Protein AF-A0A7J8VWG2-F1 (afdb_monomer)

Nearest PDB structures (foldseek):
  4pqh-assembly1_A  TM=9.112E-01  e=6.731E-17  Populus trichocarpa
  4pqi-assembly1_A  TM=9.019E-01  e=5.263E-17  Populus trichocarpa
  4pqh-assembly2_B  TM=8.956E-01  e=6.976E-16  Populus trichocarpa
  4j2f-assembly1_A-2  TM=6.551E-01  e=4.764E-06  Ricinus communis
  7dwe-assembly1_A  TM=6.283E-01  e=9.375E-06  Salix babylonica

Sequence (168 aa):
MCYVIVNAEKPEQVVVKPGLQDKIKLVPIDLKNRPTWYKENVYPPNKVPALEHNNEVKGESLDLIKYIDSHFEGPSLFPDDPAKKQFADELLSYIDSFYKTVTSSFKGEGTEAGIAFDNIETALTKFEDGPFFLGQFSLEMNKNEGYTQTRCDPKELVESYKKRFMVI

Solvent-accessible surface area (backbone atoms only — not comparable to full-atom values): 9801 Å² total; per-residue (Å²): 126,37,37,36,39,24,43,48,94,52,49,48,64,77,49,64,55,66,86,39,74,90,63,40,47,76,43,62,39,46,83,90,66,62,63,66,61,44,35,76,75,64,41,70,86,64,62,73,49,30,39,37,47,90,96,42,70,44,55,56,68,67,58,46,53,56,47,49,51,77,76,43,87,64,79,75,85,65,66,86,51,68,68,47,42,52,49,49,55,54,49,61,65,43,47,63,56,44,53,49,42,47,56,34,30,62,68,73,76,40,88,52,37,64,58,47,49,52,52,51,55,57,45,38,66,72,27,86,78,28,96,26,70,55,9,68,54,57,83,49,48,92,77,33,67,29,41,56,69,40,60,73,58,70,65,62,51,52,53,52,49,43,66,73,53,64,69,124

pLDDT: mean 81.66, std 11.6, range [46.59, 95.0]

Structure (mmCIF, N/CA/C/O backbone):
data_AF-A0A7J8VWG2-F1
#
_entry.id   AF-A0A7J8VWG2-F1
#
loop_
_atom_site.group_PDB
_atom_site.id
_atom_site.type_symbol
_atom_site.label_atom_id
_atom_site.label_alt_id
_atom_site.label_comp_id
_atom_site.label_asym_id
_atom_site.label_entity_id
_atom_site.label_seq_id
_atom_site.pdbx_PDB_ins_code
_atom_site.Cartn_x
_atom_site.Cartn_y
_atom_site.Cartn_z
_atom_site.occupancy
_atom_site.B_iso_or_equiv
_atom_site.auth_seq_id
_atom_site.auth_comp_id
_atom_site.auth_asym_id
_atom_site.auth_atom_id
_atom_site.pdbx_PDB_model_num
ATOM 1 N N . MET A 1 1 ? -18.394 -5.815 14.165 1.00 59.28 1 MET A N 1
ATOM 2 C CA . MET A 1 1 ? -17.330 -6.802 13.875 1.00 59.28 1 MET A CA 1
ATOM 3 C C . MET A 1 1 ? -16.672 -6.365 12.574 1.00 59.28 1 MET A C 1
ATOM 5 O O . MET A 1 1 ? -17.405 -5.912 11.706 1.00 59.28 1 MET A O 1
ATOM 9 N N . CYS A 1 2 ? -15.341 -6.363 12.487 1.00 78.56 2 CYS A N 1
ATOM 10 C CA . CYS A 1 2 ? -14.596 -5.817 11.347 1.00 78.56 2 CYS A CA 1
ATOM 11 C C . CYS A 1 2 ? -13.911 -6.954 10.578 1.00 78.56 2 CYS A C 1
ATOM 13 O O . CYS A 1 2 ? -13.249 -7.793 11.200 1.00 78.56 2 CYS A O 1
ATOM 15 N N . TYR A 1 3 ? -14.068 -6.983 9.254 1.00 80.50 3 TYR A N 1
ATOM 16 C CA . TYR A 1 3 ? -13.463 -8.004 8.398 1.00 80.50 3 TYR A CA 1
ATOM 17 C C . TYR A 1 3 ? -12.727 -7.366 7.229 1.00 80.50 3 TYR A C 1
ATOM 19 O O . TYR A 1 3 ? -13.221 -6.418 6.627 1.00 80.50 3 TYR A O 1
ATOM 27 N N . VAL A 1 4 ? -11.577 -7.927 6.861 1.00 79.88 4 VAL A N 1
ATOM 28 C CA . VAL A 1 4 ? -10.902 -7.582 5.606 1.00 79.88 4 VAL A CA 1
ATOM 29 C C . VAL A 1 4 ? -10.858 -8.814 4.723 1.00 79.88 4 VAL A C 1
ATOM 31 O O . VAL A 1 4 ? -10.306 -9.850 5.098 1.00 79.88 4 VAL A O 1
ATOM 34 N N . ILE A 1 5 ? -11.416 -8.681 3.526 1.00 79.75 5 ILE A N 1
ATOM 35 C CA . ILE A 1 5 ? -11.297 -9.658 2.460 1.00 79.75 5 ILE A CA 1
ATOM 36 C C . ILE A 1 5 ? -9.966 -9.429 1.749 1.00 79.75 5 ILE A C 1
ATOM 38 O O . ILE A 1 5 ? -9.701 -8.355 1.200 1.00 79.75 5 ILE A O 1
ATOM 42 N N . VAL A 1 6 ? -9.135 -10.464 1.766 1.00 79.06 6 VAL A N 1
ATOM 43 C CA . VAL A 1 6 ? -7.738 -10.432 1.329 1.00 79.06 6 VAL A CA 1
ATOM 44 C C . VAL A 1 6 ? -7.445 -11.576 0.367 1.00 79.06 6 VAL A C 1
ATOM 46 O O . VAL A 1 6 ? -8.173 -12.567 0.308 1.00 79.06 6 VAL A O 1
ATOM 49 N N . ASN A 1 7 ? -6.364 -11.453 -0.402 1.00 72.94 7 ASN A N 1
ATOM 50 C CA . ASN A 1 7 ? -5.882 -12.565 -1.218 1.00 72.94 7 ASN A CA 1
ATOM 51 C C . ASN A 1 7 ? -5.461 -13.729 -0.303 1.00 72.94 7 ASN A C 1
ATOM 53 O O . ASN A 1 7 ? -4.630 -13.532 0.577 1.00 72.94 7 ASN A O 1
ATOM 57 N N . ALA A 1 8 ? -5.980 -14.935 -0.538 1.00 62.47 8 ALA A N 1
ATOM 58 C CA . ALA A 1 8 ? -5.620 -16.137 0.212 1.00 62.47 8 ALA A CA 1
ATOM 59 C C . ALA A 1 8 ? -4.135 -16.500 0.114 1.00 62.47 8 ALA A C 1
ATOM 61 O O . ALA A 1 8 ? -3.589 -17.058 1.058 1.00 62.47 8 ALA A O 1
ATOM 62 N N . GLU A 1 9 ? -3.473 -16.158 -0.995 1.00 61.59 9 GLU A N 1
ATOM 63 C CA . GLU A 1 9 ? -2.027 -16.362 -1.134 1.00 61.59 9 GLU A CA 1
ATOM 64 C C . GLU A 1 9 ? -1.230 -15.404 -0.231 1.00 61.59 9 GLU A C 1
ATOM 66 O O . GLU A 1 9 ? -0.090 -15.699 0.111 1.00 61.59 9 GLU A O 1
ATOM 71 N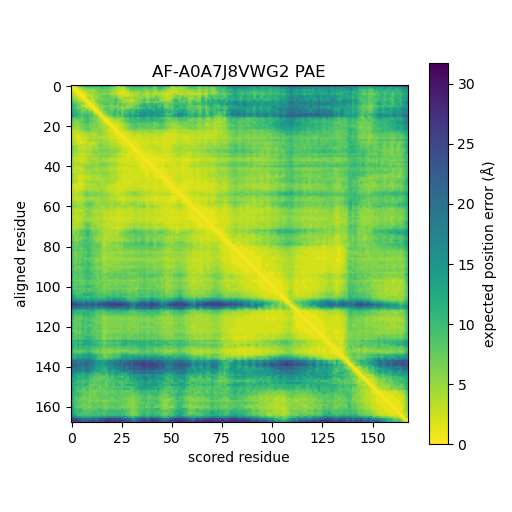 N . LYS A 1 10 ? -1.798 -14.242 0.137 1.00 63.59 10 LYS A N 1
ATOM 72 C CA . LYS A 1 10 ? -1.113 -13.183 0.904 1.00 63.59 10 LYS A CA 1
ATOM 73 C C . LYS A 1 10 ? -2.071 -12.445 1.857 1.00 63.59 10 LYS A C 1
ATOM 75 O O . LYS A 1 10 ? -2.296 -11.244 1.683 1.00 63.59 10 LYS A O 1
ATOM 80 N N . PRO A 1 11 ? -2.663 -13.138 2.845 1.00 57.69 11 PRO A N 1
ATOM 81 C CA . PRO A 1 11 ? -3.760 -12.589 3.636 1.00 57.69 11 PRO A CA 1
ATOM 82 C C . PRO A 1 11 ? -3.314 -11.480 4.594 1.00 57.69 11 PRO A C 1
ATOM 84 O O . PRO A 1 11 ? -4.056 -10.533 4.836 1.00 57.69 11 PRO A O 1
ATOM 87 N N . GLU A 1 12 ? -2.076 -11.556 5.075 1.00 63.47 12 GLU A N 1
ATOM 88 C CA . GLU A 1 12 ? -1.502 -10.608 6.030 1.00 63.47 12 GLU A CA 1
ATOM 89 C C . GLU A 1 12 ? -1.294 -9.208 5.424 1.00 63.47 12 GLU A C 1
ATOM 91 O O . GLU A 1 12 ? -1.175 -8.248 6.174 1.00 63.47 12 GLU A O 1
ATOM 96 N N . GLN A 1 13 ? -1.254 -9.045 4.085 1.00 61.53 13 GLN A N 1
ATOM 97 C CA . GLN A 1 13 ? -0.825 -7.800 3.404 1.00 61.53 13 GLN A CA 1
ATOM 98 C C . GLN A 1 13 ? -1.565 -6.521 3.814 1.00 61.53 13 GLN A C 1
ATOM 100 O O . GLN A 1 13 ? -1.087 -5.424 3.533 1.00 61.53 13 GLN A O 1
ATOM 105 N N . VAL A 1 14 ? -2.724 -6.646 4.456 1.00 58.88 14 VAL A N 1
ATOM 106 C CA . VAL A 1 14 ? -3.538 -5.510 4.899 1.00 58.88 14 VAL A CA 1
ATOM 107 C C . VAL A 1 14 ? -3.284 -5.140 6.367 1.00 58.88 14 VAL A C 1
ATOM 109 O O . VAL A 1 14 ? -3.629 -4.038 6.792 1.00 58.88 14 VAL A O 1
ATOM 112 N N . VAL A 1 15 ? -2.634 -6.006 7.149 1.00 61.25 15 VAL A N 1
ATOM 113 C CA . VAL A 1 15 ? -2.356 -5.771 8.572 1.00 61.25 15 VAL A CA 1
ATOM 114 C C . VAL A 1 15 ? -1.033 -5.023 8.730 1.00 61.25 15 VAL A C 1
ATOM 116 O O . VAL A 1 15 ? 0.007 -5.578 9.064 1.00 61.25 15 VAL A O 1
ATOM 119 N N . VAL A 1 16 ? -1.071 -3.719 8.459 1.00 62.62 16 VAL A N 1
ATOM 120 C CA . VAL A 1 16 ? 0.123 -2.853 8.525 1.00 62.62 16 VAL A CA 1
ATOM 121 C C . VAL A 1 16 ? 0.300 -2.212 9.909 1.00 62.62 16 VAL A C 1
ATOM 123 O O . VAL A 1 16 ? 1.417 -1.858 10.292 1.00 62.62 16 VAL A O 1
ATOM 126 N N . LYS A 1 17 ? -0.792 -2.072 10.677 1.00 70.19 17 LYS A N 1
ATOM 127 C CA . LYS A 1 17 ? -0.807 -1.423 11.996 1.00 70.19 17 LYS A CA 1
ATOM 128 C C . LYS A 1 17 ? -0.651 -2.477 13.109 1.00 70.19 17 LYS A C 1
ATOM 130 O O . LYS A 1 17 ? -1.504 -3.361 13.209 1.00 70.19 17 LYS A O 1
ATOM 135 N N . PRO A 1 18 ? 0.408 -2.413 13.939 1.00 68.50 18 PRO A N 1
ATOM 136 C CA . PRO A 1 18 ? 0.588 -3.338 15.058 1.00 68.50 18 PRO A CA 1
ATOM 137 C C . PRO A 1 18 ? -0.589 -3.298 16.043 1.00 68.50 18 PRO A C 1
ATOM 139 O O . PRO A 1 18 ? -1.102 -2.222 16.351 1.00 68.50 18 PRO A O 1
ATOM 142 N N . GLY A 1 19 ? -1.001 -4.462 16.553 1.00 72.12 19 GLY A N 1
ATOM 143 C CA . GLY A 1 19 ? -2.100 -4.591 17.521 1.00 72.12 19 GLY A CA 1
ATOM 144 C C . GLY A 1 19 ? -3.497 -4.641 16.894 1.00 72.12 19 GLY A C 1
ATOM 145 O O . GLY A 1 19 ? -4.501 -4.601 17.607 1.00 72.12 19 GLY A O 1
ATOM 146 N N . LEU A 1 20 ? -3.579 -4.722 15.564 1.00 75.81 20 LEU A N 1
ATOM 147 C CA . LEU A 1 20 ? -4.838 -4.774 14.825 1.00 75.81 20 LEU A CA 1
ATOM 148 C C . LEU A 1 20 ? -5.284 -6.198 14.461 1.00 75.81 20 LEU A C 1
ATOM 150 O O . LEU A 1 20 ? -6.442 -6.393 14.089 1.00 75.81 20 LEU A O 1
ATOM 154 N N . GLN A 1 21 ? -4.397 -7.182 14.628 1.00 74.88 21 GLN A N 1
ATOM 155 C CA . GLN A 1 21 ? -4.619 -8.603 14.338 1.00 74.88 21 GLN A CA 1
ATOM 156 C C . GLN A 1 21 ? -5.859 -9.158 15.058 1.00 74.88 21 GLN A C 1
ATOM 158 O O . GLN A 1 21 ? -6.654 -9.876 14.461 1.00 74.88 21 GLN A O 1
ATOM 163 N N . ASP A 1 22 ? -6.067 -8.765 16.318 1.00 78.31 22 ASP A N 1
ATOM 164 C CA . ASP A 1 22 ? -7.199 -9.240 17.126 1.00 78.31 22 ASP A CA 1
ATOM 165 C C . ASP A 1 22 ? -8.501 -8.465 16.857 1.00 78.31 22 ASP A C 1
ATOM 167 O O . ASP A 1 22 ? -9.591 -8.902 17.232 1.00 78.31 22 ASP A O 1
ATOM 171 N N . LYS A 1 23 ? -8.406 -7.295 16.210 1.00 81.31 23 LYS A N 1
ATOM 172 C CA . LYS A 1 23 ? -9.543 -6.397 15.943 1.00 81.31 23 LYS A CA 1
ATOM 173 C C . LYS A 1 23 ? -10.130 -6.592 14.546 1.00 81.31 23 LYS A C 1
ATOM 175 O O . LYS A 1 23 ? -11.313 -6.311 14.338 1.00 81.31 23 LYS A O 1
ATOM 180 N N . ILE A 1 24 ? -9.321 -7.062 13.599 1.00 83.06 24 ILE A N 1
ATOM 181 C CA . ILE A 1 24 ? -9.710 -7.281 12.208 1.00 83.06 24 ILE A CA 1
ATOM 182 C C . ILE A 1 24 ? -9.572 -8.755 11.870 1.00 83.06 24 ILE A C 1
ATOM 184 O O . ILE A 1 24 ? -8.474 -9.301 11.819 1.00 83.06 24 ILE A O 1
ATOM 188 N N . LYS A 1 25 ? -10.694 -9.397 11.547 1.00 85.88 25 LYS A N 1
ATOM 189 C CA . LYS A 1 25 ? -10.659 -10.772 11.059 1.00 85.88 25 LYS A CA 1
ATOM 190 C C . LYS A 1 25 ? -10.352 -10.787 9.560 1.00 85.88 25 LYS A C 1
ATOM 192 O O . LYS A 1 25 ? -11.086 -10.213 8.755 1.00 85.88 25 LYS A O 1
ATOM 197 N N . LEU A 1 26 ? -9.302 -11.509 9.185 1.00 85.56 26 LEU A N 1
ATOM 198 C CA . LEU A 1 26 ? -8.958 -11.755 7.788 1.00 85.56 26 LEU A CA 1
ATOM 199 C C . LEU A 1 26 ? -9.876 -12.822 7.179 1.00 85.56 26 LEU A C 1
ATOM 201 O O . LEU A 1 26 ? -10.121 -13.875 7.772 1.00 85.56 26 LEU A O 1
ATOM 205 N N . VAL A 1 27 ? -10.376 -12.547 5.976 1.00 88.31 27 VAL A N 1
ATOM 206 C CA . VAL A 1 27 ? -11.174 -13.473 5.168 1.00 88.31 27 VAL A CA 1
ATOM 207 C C . VAL A 1 27 ? -10.416 -13.735 3.863 1.00 88.31 27 VAL A C 1
ATOM 209 O O . VAL A 1 27 ? -10.526 -12.949 2.918 1.00 88.31 27 VAL A O 1
ATOM 212 N N . PRO A 1 28 ? -9.599 -14.801 3.800 1.00 86.69 28 PRO A N 1
ATOM 213 C CA . PRO A 1 28 ? -8.840 -15.127 2.601 1.00 86.69 28 PRO A CA 1
ATOM 214 C C . PRO A 1 28 ? -9.756 -15.648 1.486 1.00 86.69 28 PRO A C 1
ATOM 216 O O . PRO A 1 28 ? -10.582 -16.532 1.719 1.00 86.69 28 PRO A O 1
ATOM 219 N N . ILE A 1 29 ? -9.576 -15.142 0.261 1.00 87.81 29 ILE A N 1
ATOM 220 C CA . ILE A 1 29 ? -10.216 -15.676 -0.952 1.00 87.81 29 ILE A CA 1
ATOM 221 C C . ILE A 1 29 ? -9.182 -16.044 -2.019 1.00 87.81 29 ILE A C 1
ATOM 223 O O . ILE A 1 29 ? -8.202 -15.329 -2.229 1.00 87.81 29 ILE A O 1
ATOM 227 N N . ASP A 1 30 ? -9.409 -17.150 -2.725 1.00 86.81 30 ASP A N 1
ATOM 228 C CA . ASP A 1 30 ? -8.589 -17.528 -3.876 1.00 86.81 30 ASP A CA 1
ATOM 229 C C . ASP A 1 30 ? -8.917 -16.609 -5.064 1.00 86.81 30 ASP A C 1
ATOM 231 O O . ASP A 1 30 ? -10.050 -16.560 -5.542 1.00 86.81 30 ASP A O 1
ATOM 235 N N . LEU A 1 31 ? -7.924 -15.862 -5.557 1.00 85.56 31 LEU A N 1
ATOM 236 C CA . LEU A 1 31 ? -8.120 -14.949 -6.684 1.00 85.56 31 LEU A CA 1
ATOM 237 C C . LEU A 1 31 ? -8.222 -15.651 -8.043 1.00 85.56 31 LEU A C 1
ATOM 239 O O . LEU A 1 31 ? -8.752 -15.034 -8.972 1.00 85.56 31 LEU A O 1
ATOM 243 N N . LYS A 1 32 ? -7.726 -16.889 -8.171 1.00 85.25 32 LYS A N 1
ATOM 244 C CA . LYS A 1 32 ? -7.861 -17.735 -9.370 1.00 85.25 32 LYS A CA 1
ATOM 245 C C . LYS A 1 32 ? -9.217 -18.435 -9.393 1.00 85.25 32 LYS A C 1
ATOM 247 O O . LYS A 1 32 ? -9.778 -18.625 -10.467 1.00 85.25 32 LYS A O 1
ATOM 252 N N . ASN A 1 33 ? -9.748 -18.765 -8.218 1.00 88.88 33 ASN A N 1
ATOM 253 C CA . ASN A 1 33 ? -11.051 -19.397 -8.040 1.00 88.88 33 ASN A CA 1
ATOM 254 C C . ASN A 1 33 ? -11.936 -18.585 -7.083 1.00 88.88 33 ASN A C 1
ATOM 256 O O . ASN A 1 33 ? -12.210 -18.986 -5.950 1.00 88.88 33 ASN A O 1
ATOM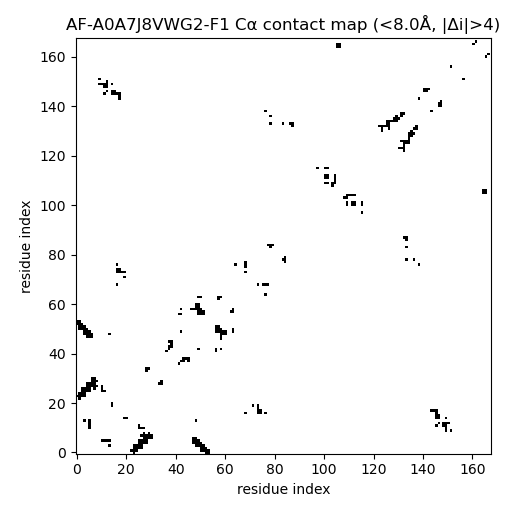 260 N N . ARG A 1 34 ? -12.350 -17.396 -7.536 1.00 91.12 34 ARG A N 1
ATOM 261 C CA . ARG A 1 34 ? -13.079 -16.454 -6.681 1.00 91.12 34 ARG A CA 1
ATOM 262 C C . ARG A 1 34 ? -14.490 -16.947 -6.380 1.00 91.12 34 ARG A C 1
ATOM 264 O O . ARG A 1 34 ? -15.220 -17.272 -7.319 1.00 91.12 34 ARG A O 1
ATOM 271 N N . PRO A 1 35 ? -14.924 -16.913 -5.111 1.00 92.50 35 PRO A N 1
ATOM 272 C CA . PRO A 1 35 ? -16.294 -17.256 -4.775 1.00 92.50 35 PRO A CA 1
ATOM 273 C C . PRO A 1 35 ? -17.282 -16.235 -5.357 1.00 92.50 35 PRO A C 1
ATOM 275 O O . PRO A 1 35 ? -17.070 -15.025 -5.262 1.00 92.50 35 PRO A O 1
ATOM 278 N N . THR A 1 36 ? -18.397 -16.715 -5.910 1.00 95.00 36 THR A N 1
ATOM 279 C CA . THR A 1 36 ? -19.436 -15.864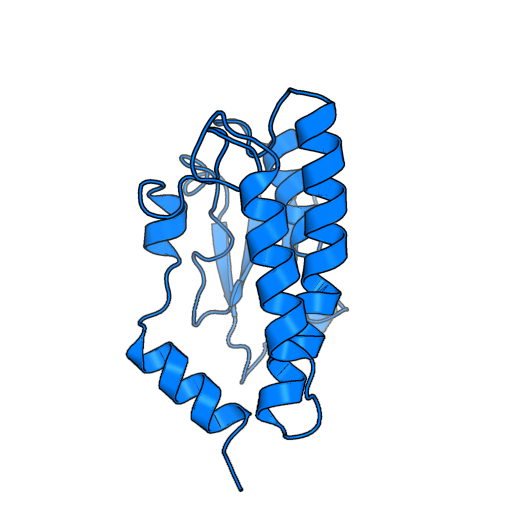 -6.522 1.00 95.00 36 THR A CA 1
ATOM 280 C C . THR A 1 36 ? -20.066 -14.901 -5.517 1.00 95.00 36 THR A C 1
ATOM 282 O O . THR A 1 36 ? -20.255 -13.725 -5.834 1.00 95.00 36 THR A O 1
ATOM 285 N N . TRP A 1 37 ? -20.264 -15.355 -4.271 1.00 94.38 37 TRP A N 1
ATOM 286 C CA . TRP A 1 37 ? -20.838 -14.544 -3.193 1.00 94.38 37 TRP A CA 1
ATOM 287 C C . TRP A 1 37 ? -20.061 -13.253 -2.936 1.00 94.38 37 TRP A C 1
ATOM 289 O O . TRP A 1 37 ? -20.651 -12.272 -2.491 1.00 94.38 37 TRP A O 1
ATOM 299 N N . TYR A 1 38 ? -18.755 -13.222 -3.219 1.00 94.06 38 TYR A N 1
ATOM 300 C CA . TYR A 1 38 ? -17.944 -12.040 -2.959 1.00 94.06 38 TYR A CA 1
ATOM 301 C C . TYR A 1 38 ? -18.346 -10.883 -3.869 1.00 94.06 38 TYR A C 1
ATOM 303 O O . TYR A 1 38 ? -18.580 -9.776 -3.395 1.00 94.06 38 TYR A O 1
ATOM 311 N N . LYS A 1 39 ? -18.501 -11.149 -5.167 1.00 93.62 39 LYS A N 1
ATOM 312 C CA . LYS A 1 39 ? -18.948 -10.137 -6.126 1.00 93.62 39 LYS A CA 1
ATOM 313 C C . LYS A 1 39 ? -20.419 -9.773 -5.922 1.00 93.62 39 LYS A C 1
ATOM 315 O O . LYS A 1 39 ? -20.783 -8.615 -6.069 1.00 93.62 39 LYS A O 1
ATOM 320 N N . GLU A 1 40 ? -21.258 -10.760 -5.634 1.00 94.50 40 GLU A N 1
ATOM 321 C CA . GLU A 1 40 ? -22.713 -10.576 -5.604 1.00 94.50 40 GLU A CA 1
ATOM 322 C C . GLU A 1 40 ? -23.195 -9.893 -4.323 1.00 94.50 40 GLU A C 1
ATOM 324 O O . GLU A 1 40 ? -24.079 -9.044 -4.387 1.00 94.50 40 GLU A O 1
ATOM 329 N N . ASN A 1 41 ? -22.594 -10.230 -3.178 1.00 92.69 41 ASN A N 1
ATOM 330 C CA . ASN A 1 41 ? -23.147 -9.879 -1.870 1.00 92.69 41 ASN A CA 1
ATOM 331 C C . ASN A 1 41 ? -22.225 -9.004 -1.014 1.00 92.69 41 ASN A C 1
ATOM 333 O O . ASN A 1 41 ? -22.695 -8.437 -0.034 1.00 92.69 41 ASN A O 1
ATOM 337 N N . VAL A 1 42 ? -20.929 -8.907 -1.341 1.00 92.31 42 VAL A N 1
ATOM 338 C CA . VAL A 1 42 ? -19.947 -8.212 -0.488 1.00 92.31 42 VAL A CA 1
ATOM 339 C C . VAL A 1 42 ? -19.348 -7.004 -1.193 1.00 92.31 42 VAL A C 1
ATOM 341 O O . VAL A 1 42 ? -19.521 -5.877 -0.744 1.00 92.31 42 VAL A O 1
ATOM 344 N N . TYR A 1 43 ? -18.648 -7.208 -2.307 1.00 93.56 43 TYR A N 1
ATOM 345 C CA . TYR A 1 43 ? -17.953 -6.136 -3.007 1.00 93.56 43 TYR A CA 1
ATOM 346 C C . TYR A 1 43 ? -18.084 -6.278 -4.534 1.00 93.56 43 TYR A C 1
ATOM 348 O O . TYR A 1 43 ? -17.283 -6.979 -5.165 1.00 93.56 43 TYR A O 1
ATOM 356 N N . PRO A 1 44 ? -19.061 -5.584 -5.157 1.00 93.25 44 PRO A N 1
ATOM 357 C CA . PRO A 1 44 ? -19.342 -5.663 -6.595 1.00 93.25 44 PRO A CA 1
ATOM 358 C C . PRO A 1 44 ? -18.156 -5.418 -7.538 1.00 93.25 44 PRO A C 1
ATOM 360 O O . PRO A 1 44 ? -18.076 -6.106 -8.562 1.00 93.25 44 PRO A O 1
ATOM 363 N N . PRO A 1 45 ? -17.193 -4.520 -7.225 1.00 93.56 45 PRO A N 1
ATOM 364 C CA . PRO A 1 45 ? -15.992 -4.365 -8.044 1.00 93.56 45 PRO A CA 1
ATOM 365 C C . PRO A 1 45 ? -15.147 -5.637 -8.142 1.00 93.56 45 PRO A C 1
ATOM 367 O O . PRO A 1 45 ? -14.331 -5.745 -9.056 1.00 93.56 45 PRO A O 1
ATOM 370 N N . ASN A 1 46 ? -15.350 -6.606 -7.238 1.00 92.50 46 ASN A N 1
ATOM 371 C CA . ASN A 1 46 ? -14.647 -7.882 -7.205 1.00 92.50 46 ASN A CA 1
ATOM 372 C C . ASN A 1 46 ? -13.128 -7.662 -7.257 1.00 92.50 46 ASN A C 1
ATOM 374 O O . ASN A 1 46 ? -12.425 -8.197 -8.115 1.00 92.50 46 ASN A O 1
ATOM 378 N N . LYS A 1 47 ? -12.613 -6.822 -6.361 1.00 90.19 47 LYS A N 1
ATOM 379 C CA . LYS A 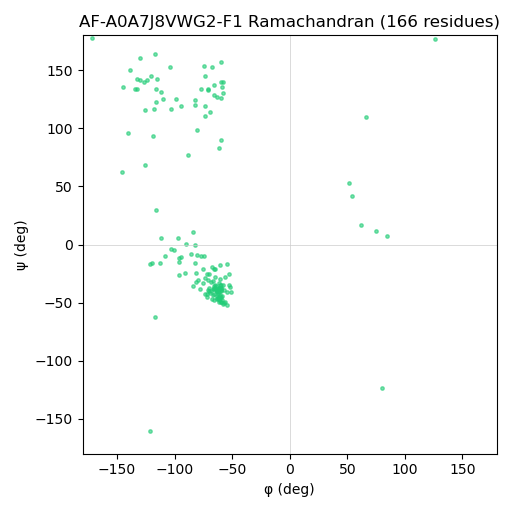1 47 ? -11.183 -6.545 -6.183 1.00 90.19 47 LYS A CA 1
ATOM 380 C C . LYS A 1 47 ? -10.850 -6.612 -4.704 1.00 90.19 47 LYS A C 1
ATOM 382 O O . LYS A 1 47 ? -11.634 -6.145 -3.895 1.00 90.19 47 LYS A O 1
ATOM 387 N N . VAL A 1 48 ? -9.677 -7.141 -4.383 1.00 89.19 48 VAL A N 1
ATOM 388 C CA . VAL A 1 48 ? -9.118 -7.098 -3.029 1.00 89.19 48 VAL A CA 1
ATOM 389 C C . VAL A 1 48 ? -8.014 -6.035 -2.970 1.00 89.19 48 VAL A C 1
ATOM 391 O O . VAL A 1 48 ? -7.372 -5.802 -3.999 1.00 89.19 48 VAL A O 1
ATOM 394 N N . PRO A 1 49 ? -7.751 -5.432 -1.800 1.00 89.81 49 PRO A N 1
ATOM 395 C CA . PRO A 1 49 ? -8.457 -5.634 -0.530 1.00 89.81 49 PRO A CA 1
ATOM 396 C C . PRO A 1 49 ? -9.846 -4.976 -0.488 1.00 89.81 49 PRO A C 1
ATOM 398 O O . PRO A 1 49 ? -10.090 -3.983 -1.170 1.00 89.81 49 PRO A O 1
ATOM 401 N N . ALA A 1 50 ? -10.738 -5.528 0.339 1.00 91.12 50 ALA A N 1
ATOM 402 C CA . ALA A 1 50 ? -12.004 -4.895 0.712 1.00 91.12 50 ALA A CA 1
ATOM 403 C C . ALA A 1 50 ? -12.218 -5.009 2.226 1.00 91.12 50 ALA A C 1
ATOM 405 O O . ALA A 1 50 ? -12.022 -6.080 2.794 1.00 91.12 50 ALA A O 1
ATOM 406 N N . LEU A 1 51 ? -12.605 -3.916 2.874 1.00 90.31 51 LEU A N 1
ATOM 407 C CA . LEU A 1 51 ? -12.835 -3.814 4.313 1.00 90.31 51 LEU A CA 1
ATOM 408 C C . LEU A 1 51 ? -14.330 -3.654 4.573 1.00 90.31 51 LEU A C 1
ATOM 410 O O . LEU A 1 51 ? -14.938 -2.709 4.079 1.00 90.31 51 LEU A O 1
ATOM 414 N N . GLU A 1 52 ? -14.899 -4.524 5.396 1.00 91.31 52 GLU A N 1
ATOM 415 C CA . GLU A 1 52 ? -16.244 -4.371 5.935 1.00 91.31 52 GLU A CA 1
ATOM 416 C C . GLU A 1 52 ? -16.163 -3.891 7.387 1.00 91.31 52 GLU A C 1
ATOM 418 O O . GLU A 1 52 ? -15.649 -4.587 8.269 1.00 91.31 52 GLU A O 1
ATOM 423 N N . HIS A 1 53 ? -16.687 -2.694 7.640 1.00 90.19 53 HIS A N 1
ATOM 424 C CA . HIS A 1 53 ? -16.784 -2.122 8.977 1.00 90.19 53 HIS A CA 1
ATOM 425 C C . HIS A 1 53 ? -18.067 -1.296 9.095 1.00 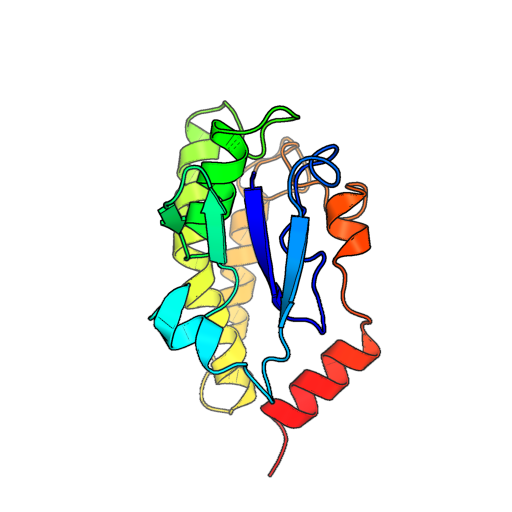90.19 53 HIS A C 1
ATOM 427 O O . HIS A 1 53 ? -18.396 -0.527 8.196 1.00 90.19 53 HIS A O 1
ATOM 433 N N . ASN A 1 54 ? -18.800 -1.454 10.203 1.00 88.94 54 ASN A N 1
ATOM 434 C CA . ASN A 1 54 ? -20.076 -0.770 10.454 1.00 88.94 54 ASN A CA 1
ATOM 435 C C . ASN A 1 54 ? -21.117 -0.953 9.330 1.00 88.94 54 ASN A C 1
ATOM 437 O O . ASN A 1 54 ? -21.817 -0.010 8.976 1.00 88.94 54 ASN A O 1
ATOM 441 N N . ASN A 1 55 ? -21.228 -2.175 8.793 1.00 88.06 55 ASN A N 1
ATOM 442 C CA . ASN A 1 55 ? -22.127 -2.549 7.688 1.00 88.06 55 ASN A CA 1
ATOM 443 C C . ASN A 1 55 ? -21.853 -1.819 6.361 1.00 88.06 55 ASN A C 1
ATOM 445 O O . ASN A 1 55 ? -22.692 -1.829 5.463 1.00 88.06 55 ASN A O 1
ATOM 449 N N . GLU A 1 56 ? -20.681 -1.204 6.218 1.00 90.94 56 GLU A N 1
ATOM 450 C CA . GLU A 1 56 ? -20.230 -0.607 4.970 1.00 90.94 56 GLU A CA 1
ATOM 451 C C . GLU A 1 56 ? 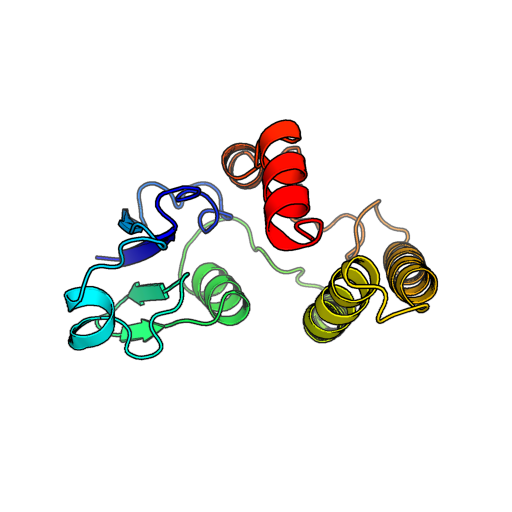-18.989 -1.330 4.460 1.00 90.94 56 GLU A C 1
ATOM 453 O O . GLU A 1 56 ? -18.024 -1.535 5.202 1.00 90.94 56 GLU A O 1
ATOM 458 N N . VAL A 1 57 ? -18.994 -1.649 3.166 1.00 91.81 57 VAL A N 1
ATOM 459 C CA . VAL A 1 57 ? -17.841 -2.229 2.479 1.00 91.81 57 VAL A CA 1
ATOM 460 C C . VAL A 1 57 ? -17.094 -1.134 1.733 1.00 91.81 57 VAL A C 1
ATOM 462 O O . VAL A 1 57 ? -17.662 -0.416 0.911 1.00 91.81 57 VAL A O 1
ATOM 465 N N . LYS A 1 58 ? -15.801 -1.015 2.019 1.00 91.00 58 LYS A N 1
ATOM 466 C CA . LYS A 1 58 ? -14.872 -0.074 1.395 1.00 91.00 58 LYS A CA 1
ATOM 467 C C . LYS A 1 58 ? -13.822 -0.863 0.623 1.00 91.00 58 LYS A C 1
ATOM 469 O O . LYS A 1 58 ? -13.394 -1.926 1.066 1.00 91.00 58 LYS A O 1
ATOM 474 N N . GLY A 1 59 ? -13.415 -0.353 -0.530 1.00 86.00 59 GLY A N 1
ATOM 475 C CA . GLY A 1 59 ? -12.248 -0.850 -1.259 1.00 86.00 59 GLY A CA 1
ATOM 476 C C . GLY A 1 59 ? -11.238 0.269 -1.460 1.00 86.00 59 GLY A C 1
ATOM 477 O O . GLY A 1 59 ? -11.312 1.269 -0.756 1.00 86.00 59 GLY A O 1
ATOM 478 N N . GLU A 1 60 ? -10.337 0.088 -2.426 1.00 84.62 60 GLU A N 1
ATOM 479 C CA . GLU A 1 60 ? -9.196 0.973 -2.709 1.00 84.62 60 GLU A CA 1
ATOM 480 C C . GLU A 1 60 ? -8.156 0.992 -1.578 1.00 84.62 60 GLU A C 1
ATOM 482 O O . GLU A 1 60 ? -8.370 1.513 -0.487 1.00 84.62 60 GLU A O 1
ATOM 487 N N . SER A 1 61 ? -6.984 0.402 -1.828 1.00 81.81 61 SER A N 1
ATOM 488 C CA . SER A 1 61 ? -5.994 0.129 -0.776 1.00 81.81 61 SER A CA 1
ATOM 489 C C . SER A 1 61 ? -5.537 1.375 -0.014 1.00 81.81 61 SER A C 1
ATOM 491 O O . SER A 1 61 ? -5.288 1.286 1.185 1.00 81.81 61 SER A O 1
ATOM 493 N N . LEU A 1 62 ? -5.441 2.530 -0.679 1.00 79.06 62 LEU A N 1
ATOM 494 C CA . LEU A 1 62 ? -5.033 3.784 -0.037 1.00 79.06 62 LEU A CA 1
ATOM 495 C C . LEU A 1 62 ? -6.113 4.337 0.895 1.00 79.06 62 LEU A C 1
ATOM 497 O O . LEU A 1 62 ? -5.803 4.739 2.019 1.00 79.06 62 LEU A O 1
ATOM 501 N N . ASP A 1 63 ? -7.371 4.299 0.462 1.00 84.88 63 ASP A N 1
ATOM 502 C CA . ASP A 1 63 ? -8.504 4.730 1.278 1.00 84.88 63 ASP A CA 1
ATOM 503 C C . ASP A 1 63 ? -8.662 3.821 2.498 1.00 84.88 63 ASP A C 1
ATOM 505 O O . ASP A 1 63 ? -8.920 4.302 3.601 1.00 84.88 63 ASP A O 1
ATOM 509 N N . LEU A 1 64 ? -8.415 2.516 2.335 1.00 85.50 64 LEU A N 1
ATOM 510 C CA . LEU A 1 64 ? -8.407 1.572 3.450 1.00 85.50 64 LEU A CA 1
ATOM 511 C C . LEU A 1 64 ? -7.325 1.891 4.484 1.00 85.50 64 LEU A C 1
ATOM 513 O O . LEU A 1 64 ? -7.615 1.849 5.676 1.00 85.50 64 LEU A O 1
ATOM 517 N N . ILE A 1 65 ? -6.106 2.239 4.062 1.00 80.56 65 ILE A N 1
ATOM 518 C CA . ILE A 1 65 ? -5.023 2.609 4.989 1.00 80.56 65 ILE A CA 1
ATOM 519 C C . ILE A 1 65 ? -5.399 3.873 5.775 1.00 80.56 65 ILE A C 1
ATOM 521 O O . ILE A 1 65 ? -5.281 3.886 7.001 1.00 80.56 65 ILE A O 1
ATOM 525 N N . LYS A 1 66 ? -5.915 4.910 5.097 1.00 82.75 66 LYS A N 1
ATOM 526 C CA . LYS A 1 66 ? -6.389 6.153 5.739 1.00 82.75 66 LYS A CA 1
ATOM 527 C C . LYS A 1 66 ? -7.552 5.888 6.706 1.00 82.75 66 LYS A C 1
ATOM 529 O O . LYS A 1 66 ? -7.604 6.445 7.806 1.00 82.75 66 LYS A O 1
ATOM 534 N N . TYR A 1 67 ? -8.478 5.010 6.325 1.00 87.50 67 TYR A N 1
ATOM 535 C CA . TYR A 1 67 ? -9.604 4.615 7.167 1.00 87.50 67 TYR A CA 1
ATOM 536 C C . TYR A 1 67 ? -9.146 3.850 8.414 1.00 87.50 67 TYR A C 1
ATOM 538 O O . TYR A 1 67 ? -9.562 4.180 9.523 1.00 87.50 67 TYR A O 1
ATOM 546 N N . ILE A 1 68 ? -8.262 2.862 8.246 1.00 84.88 68 ILE A N 1
ATOM 547 C CA . ILE A 1 68 ? -7.713 2.072 9.351 1.00 84.88 68 ILE A CA 1
ATOM 548 C C . ILE A 1 68 ? -6.986 2.975 10.345 1.00 84.88 68 ILE A C 1
ATOM 550 O O . ILE A 1 68 ? -7.194 2.849 11.551 1.00 84.88 68 ILE A O 1
ATOM 554 N N . ASP A 1 69 ? -6.169 3.905 9.854 1.00 83.88 69 ASP A N 1
ATOM 555 C CA . ASP A 1 69 ? -5.404 4.779 10.733 1.00 83.88 69 ASP A CA 1
ATOM 556 C C . ASP A 1 69 ? -6.293 5.689 11.596 1.00 83.88 69 ASP A C 1
ATOM 558 O O . ASP A 1 69 ? -6.042 5.842 12.789 1.00 83.88 69 ASP A O 1
ATOM 562 N N . SER A 1 70 ? -7.372 6.219 11.009 1.00 88.25 70 SER A N 1
ATOM 563 C CA . SER A 1 70 ? -8.303 7.146 11.669 1.00 88.25 70 SER A CA 1
ATOM 564 C C . SER A 1 70 ? -9.357 6.480 12.561 1.00 88.25 70 SER A C 1
ATOM 566 O O . SER A 1 70 ? -9.876 7.132 13.465 1.00 88.25 70 SER A O 1
ATOM 568 N N . HIS A 1 71 ? -9.700 5.211 12.319 1.00 89.44 71 HIS A N 1
ATOM 569 C CA . HIS A 1 71 ? -10.795 4.520 13.020 1.00 89.44 71 HIS A CA 1
ATOM 570 C C . HIS A 1 71 ? -10.326 3.453 14.011 1.00 89.44 71 HIS A C 1
ATOM 572 O O . HIS A 1 71 ? -11.144 2.933 14.772 1.00 89.44 71 HIS A O 1
ATOM 578 N N . PHE A 1 72 ? -9.037 3.113 14.013 1.00 85.50 72 PHE A N 1
ATOM 579 C CA . PHE A 1 72 ? -8.487 2.114 14.917 1.00 85.50 72 PHE A CA 1
ATOM 580 C C . PHE A 1 72 ? -7.286 2.650 15.696 1.00 85.50 72 PHE A C 1
ATOM 582 O O . PHE A 1 72 ? -6.409 3.334 15.165 1.00 85.50 72 PHE A O 1
ATOM 589 N N . GLU A 1 73 ? -7.238 2.280 16.974 1.00 84.44 73 GLU A N 1
ATOM 590 C CA . GLU A 1 73 ? -6.129 2.584 17.880 1.00 84.44 73 GLU A CA 1
ATOM 591 C C . GLU A 1 73 ? -4.797 1.994 17.392 1.00 84.44 73 GLU A C 1
ATOM 593 O O . GLU A 1 73 ? -4.762 1.004 16.661 1.00 84.44 73 GLU A O 1
ATOM 598 N N . GLY A 1 74 ? -3.698 2.587 17.854 1.00 79.19 74 GLY A N 1
ATOM 599 C CA . GLY A 1 74 ? -2.327 2.194 17.532 1.00 79.19 74 GLY A CA 1
ATOM 600 C C . GLY A 1 74 ? -1.517 3.377 16.995 1.00 79.19 74 GLY A C 1
ATOM 601 O O . GLY A 1 74 ? -2.071 4.468 16.831 1.00 79.19 74 GLY A O 1
ATOM 602 N N . PRO A 1 75 ? -0.219 3.181 16.713 1.00 79.81 75 PRO A N 1
ATOM 603 C CA . PRO A 1 75 ? 0.643 4.246 16.208 1.00 79.81 75 PRO A CA 1
ATOM 604 C C . PRO A 1 75 ? 0.120 4.792 14.875 1.00 79.81 75 PRO A C 1
ATOM 606 O O . PRO A 1 75 ? -0.347 4.023 14.035 1.00 79.81 75 PRO A O 1
ATOM 609 N N . SER A 1 76 ? 0.199 6.113 14.699 1.00 81.56 76 SER A N 1
ATOM 610 C CA . SER A 1 76 ? -0.199 6.767 13.449 1.00 81.56 76 SER A CA 1
ATOM 611 C C . SER A 1 76 ? 0.609 6.217 12.275 1.00 81.56 76 SER A C 1
ATOM 613 O O . SER A 1 76 ? 1.831 6.078 12.364 1.00 81.56 76 SER A O 1
ATOM 615 N N . LEU A 1 77 ? -0.072 5.932 11.168 1.00 77.50 77 LEU A N 1
ATOM 616 C CA . LEU A 1 77 ? 0.553 5.552 9.900 1.00 77.50 77 LEU A CA 1
ATOM 617 C C . LEU A 1 77 ? 0.947 6.767 9.050 1.00 77.50 77 LEU A C 1
ATOM 619 O O . LEU A 1 77 ? 1.638 6.602 8.045 1.00 77.50 77 LEU A O 1
ATOM 623 N N . PHE A 1 78 ? 0.545 7.975 9.457 1.00 78.88 78 PHE A N 1
ATOM 624 C CA . PHE A 1 78 ? 0.860 9.228 8.771 1.00 78.88 78 PHE A CA 1
ATOM 625 C C . PHE A 1 78 ? 1.635 10.198 9.679 1.00 78.88 78 PHE A C 1
ATOM 627 O O . PHE A 1 78 ? 1.389 10.243 10.889 1.00 78.88 78 PHE A O 1
ATOM 634 N N . PRO A 1 79 ? 2.569 10.989 9.119 1.00 82.88 79 PRO A N 1
ATOM 635 C CA . PRO A 1 79 ? 3.296 11.998 9.886 1.00 82.88 79 PRO A CA 1
ATOM 636 C C . PRO A 1 79 ? 2.343 13.115 10.313 1.00 82.88 79 PRO A C 1
ATOM 638 O O . PRO A 1 79 ? 1.389 13.400 9.597 1.00 82.88 79 PRO A O 1
ATOM 641 N N . ASP A 1 80 ? 2.624 13.802 11.422 1.00 85.75 80 ASP A N 1
ATOM 642 C CA . ASP A 1 80 ? 1.845 14.980 11.840 1.00 85.75 80 ASP A CA 1
ATOM 643 C C . ASP A 1 80 ? 2.229 16.255 11.082 1.00 85.75 80 ASP A C 1
ATOM 645 O O . ASP A 1 80 ? 1.374 17.116 10.847 1.00 85.75 80 ASP A O 1
ATOM 649 N N . ASP A 1 81 ? 3.497 16.347 10.675 1.00 90.38 81 ASP A N 1
ATOM 650 C CA . ASP A 1 81 ? 4.070 17.501 9.987 1.00 90.38 81 ASP A CA 1
ATOM 651 C C . ASP A 1 81 ? 3.335 17.803 8.661 1.00 90.38 81 ASP A C 1
ATOM 653 O O . ASP A 1 81 ? 3.225 16.916 7.805 1.00 90.38 81 ASP A O 1
ATOM 657 N N . PRO A 1 82 ? 2.843 19.041 8.452 1.00 92.31 82 PRO A N 1
ATOM 658 C CA . PRO A 1 82 ? 2.087 19.396 7.254 1.00 92.31 82 PRO A CA 1
ATOM 659 C C . PRO A 1 82 ? 2.855 19.214 5.939 1.00 92.31 82 PRO A C 1
ATOM 661 O O . PRO A 1 82 ? 2.261 18.783 4.951 1.00 92.31 82 PRO A O 1
ATOM 664 N N . ALA A 1 83 ? 4.160 19.508 5.910 1.00 91.69 83 ALA A N 1
ATOM 665 C CA . ALA A 1 83 ? 4.967 19.370 4.699 1.00 91.69 83 ALA A CA 1
ATOM 666 C C . ALA A 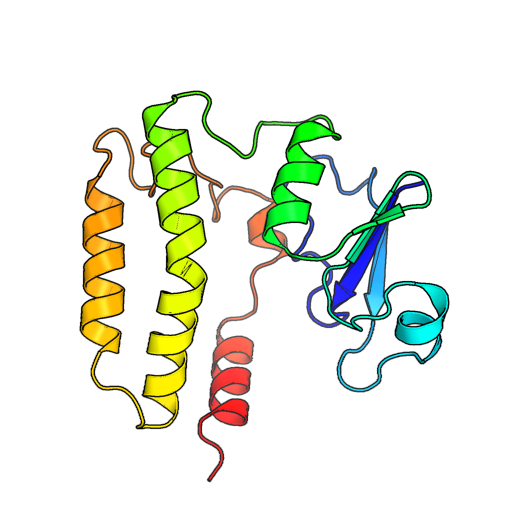1 83 ? 5.182 17.891 4.348 1.00 91.69 83 ALA A C 1
ATOM 668 O O . ALA A 1 83 ? 5.092 17.506 3.182 1.00 91.69 83 ALA A O 1
ATOM 669 N N . LYS A 1 84 ? 5.392 17.040 5.358 1.00 90.88 84 LYS A N 1
ATOM 670 C CA . LYS A 1 84 ? 5.470 15.586 5.177 1.00 90.88 84 LYS A CA 1
ATOM 671 C C . LYS A 1 84 ? 4.127 14.990 4.750 1.00 90.88 84 LYS A C 1
ATOM 673 O O . LYS A 1 84 ? 4.120 14.114 3.893 1.00 90.88 84 LYS A O 1
ATOM 678 N N . LYS A 1 85 ? 2.994 15.473 5.275 1.00 87.94 85 LYS A N 1
ATOM 679 C CA . LYS A 1 85 ? 1.654 15.058 4.808 1.00 87.94 85 LYS A CA 1
ATOM 680 C C . LYS A 1 85 ? 1.447 15.380 3.332 1.00 87.94 85 LYS A C 1
ATOM 682 O O . LYS A 1 85 ? 1.072 14.496 2.569 1.00 87.94 85 LYS A O 1
ATOM 687 N N . GLN A 1 86 ? 1.746 16.616 2.929 1.00 91.25 86 GLN A N 1
ATOM 688 C CA . GLN A 1 86 ? 1.627 17.028 1.532 1.00 91.25 86 GLN A CA 1
ATOM 689 C C . GLN A 1 86 ? 2.501 16.157 0.621 1.00 91.25 86 GLN A C 1
ATOM 691 O O . GLN A 1 86 ? 2.020 15.635 -0.382 1.00 91.25 86 GLN A O 1
ATOM 696 N N . PHE A 1 87 ? 3.765 15.946 0.993 1.00 91.69 87 PHE A N 1
ATOM 697 C CA . PHE A 1 87 ? 4.667 15.115 0.200 1.00 91.69 87 PHE A CA 1
ATOM 698 C C . PHE A 1 87 ? 4.226 13.646 0.148 1.00 91.69 87 PHE A C 1
ATOM 700 O O . PHE A 1 87 ? 4.368 12.996 -0.884 1.00 91.69 87 PHE A O 1
ATOM 707 N N . ALA A 1 88 ? 3.641 13.118 1.227 1.00 87.69 88 ALA A N 1
ATOM 708 C CA . ALA A 1 88 ? 3.057 11.782 1.225 1.00 87.69 88 ALA A CA 1
ATOM 709 C C . ALA A 1 88 ? 1.914 11.666 0.204 1.00 87.69 88 ALA A C 1
ATOM 711 O O . ALA A 1 88 ? 1.883 10.701 -0.554 1.00 87.69 88 ALA A O 1
ATOM 712 N N . ASP A 1 89 ? 1.006 12.644 0.134 1.00 85.69 89 ASP A N 1
ATOM 713 C CA . ASP A 1 89 ? -0.078 12.638 -0.856 1.00 85.69 89 ASP A CA 1
ATOM 714 C C . ASP A 1 89 ? 0.454 12.766 -2.301 1.00 85.69 89 ASP A C 1
ATOM 716 O O . ASP A 1 89 ? -0.042 12.081 -3.203 1.00 85.69 89 ASP A O 1
ATOM 720 N N . GLU A 1 90 ? 1.499 13.572 -2.528 1.00 90.81 90 GLU A N 1
ATOM 721 C CA . GLU A 1 90 ? 2.198 13.667 -3.822 1.00 90.81 90 GLU A CA 1
ATOM 722 C C . GLU A 1 90 ? 2.817 12.317 -4.228 1.00 90.81 90 GLU A C 1
ATOM 724 O O . GLU A 1 90 ? 2.608 11.844 -5.349 1.00 90.81 90 GLU A O 1
ATOM 729 N N . LEU A 1 91 ? 3.512 11.646 -3.303 1.00 89.06 91 LEU A N 1
ATOM 730 C CA . LEU A 1 91 ? 4.097 10.324 -3.532 1.00 89.06 91 LEU A CA 1
ATOM 731 C C . LEU A 1 91 ? 3.041 9.263 -3.819 1.00 89.06 91 LEU A C 1
ATOM 733 O O . LEU A 1 91 ? 3.177 8.511 -4.782 1.00 89.06 91 LEU A O 1
ATOM 737 N N . LEU A 1 92 ? 1.976 9.211 -3.018 1.00 84.31 92 LEU A N 1
ATOM 738 C CA . LEU A 1 92 ? 0.883 8.261 -3.215 1.00 84.31 92 LEU A CA 1
ATOM 739 C C . LEU A 1 92 ? 0.216 8.449 -4.582 1.00 84.31 92 LEU A C 1
ATOM 741 O O . LEU A 1 92 ? -0.096 7.464 -5.249 1.00 84.31 92 LEU A O 1
ATOM 745 N N . SER A 1 93 ? 0.077 9.697 -5.033 1.00 86.94 93 SER A N 1
ATOM 746 C CA . SER A 1 93 ? -0.434 10.017 -6.371 1.00 86.94 93 SER A CA 1
ATOM 747 C C . SER A 1 93 ? 0.520 9.568 -7.487 1.00 86.94 93 SER A C 1
ATOM 749 O O . SER A 1 93 ? 0.076 9.190 -8.572 1.00 86.94 93 SER A O 1
ATOM 751 N N . TYR A 1 94 ? 1.832 9.575 -7.232 1.00 89.19 94 TYR A N 1
ATOM 752 C CA . TYR A 1 94 ? 2.848 9.152 -8.198 1.00 89.19 94 TYR A CA 1
ATOM 753 C C . TYR A 1 94 ? 2.937 7.625 -8.363 1.00 89.19 94 TYR A C 1
ATOM 755 O O . TYR A 1 94 ? 3.181 7.155 -9.481 1.00 89.19 94 TYR A O 1
ATOM 763 N N . ILE A 1 95 ? 2.697 6.846 -7.295 1.00 86.25 95 ILE A N 1
ATOM 764 C CA . ILE A 1 95 ? 2.872 5.376 -7.257 1.00 86.25 95 ILE A CA 1
ATOM 765 C C . ILE A 1 95 ? 2.169 4.664 -8.419 1.00 86.25 95 ILE A C 1
ATOM 767 O O . ILE A 1 95 ? 2.748 3.756 -9.018 1.00 86.25 95 ILE A O 1
ATOM 771 N N . ASP A 1 96 ? 0.959 5.086 -8.784 1.00 85.00 96 ASP A N 1
ATOM 772 C CA . ASP A 1 96 ? 0.210 4.476 -9.886 1.00 85.00 96 ASP A CA 1
ATOM 773 C C . ASP A 1 96 ? 0.911 4.639 -11.237 1.00 85.00 96 ASP A C 1
ATOM 775 O O . ASP A 1 96 ? 0.922 3.717 -12.060 1.00 85.00 96 ASP A O 1
ATOM 779 N N . SER A 1 97 ? 1.501 5.811 -11.483 1.00 90.12 97 SER A N 1
ATOM 780 C CA . SER A 1 97 ? 2.247 6.074 -12.714 1.00 90.12 97 SER A CA 1
ATOM 781 C C . SER A 1 97 ? 3.589 5.345 -12.707 1.00 90.12 97 SER A C 1
ATOM 783 O O . SER A 1 97 ? 3.919 4.684 -13.689 1.00 90.12 97 SER A O 1
ATOM 785 N N . PHE A 1 98 ? 4.297 5.352 -11.574 1.00 91.12 98 PHE A N 1
ATOM 786 C CA . PHE A 1 98 ? 5.515 4.575 -11.370 1.00 91.12 98 PHE A CA 1
ATOM 787 C C . PHE A 1 98 ? 5.291 3.083 -11.656 1.00 91.12 98 PHE A C 1
ATOM 789 O O . PHE A 1 98 ? 5.998 2.492 -12.472 1.00 91.12 98 PHE A O 1
ATOM 796 N N . TYR A 1 99 ? 4.262 2.478 -11.050 1.00 86.62 99 TYR A N 1
ATOM 797 C CA . TYR A 1 99 ? 3.933 1.065 -11.243 1.00 86.62 99 TYR A CA 1
ATOM 798 C C . TYR A 1 99 ? 3.652 0.738 -12.713 1.00 86.62 99 TYR A C 1
ATOM 800 O O . TYR A 1 99 ? 4.154 -0.262 -13.236 1.00 86.62 99 TYR A O 1
ATOM 808 N N . LYS A 1 100 ? 2.874 1.580 -13.403 1.00 87.62 100 LYS A N 1
ATOM 809 C CA . LYS A 1 100 ? 2.577 1.404 -14.832 1.00 87.62 100 LYS A CA 1
ATOM 810 C C . LYS A 1 100 ? 3.846 1.471 -15.680 1.00 87.62 100 LYS A C 1
ATOM 812 O O . LYS A 1 100 ? 4.058 0.568 -16.481 1.00 87.62 100 LYS A O 1
ATOM 817 N N . THR A 1 101 ? 4.696 2.473 -15.463 1.00 91.00 101 THR A N 1
ATOM 818 C CA . THR A 1 101 ? 5.948 2.662 -16.214 1.00 91.00 101 THR A CA 1
ATOM 819 C C . THR A 1 101 ? 6.926 1.508 -16.004 1.00 91.00 101 THR A C 1
ATOM 821 O O . THR A 1 101 ? 7.494 0.980 -16.958 1.00 91.00 101 THR A O 1
ATOM 824 N N . VAL A 1 102 ? 7.105 1.055 -14.761 1.00 89.38 102 VAL A N 1
ATOM 825 C CA . VAL A 1 102 ? 7.995 -0.079 -14.477 1.00 89.38 102 VAL A CA 1
ATOM 826 C C . VAL A 1 102 ? 7.437 -1.365 -15.085 1.00 89.38 102 VAL A C 1
ATOM 828 O O . VAL A 1 102 ? 8.175 -2.122 -15.711 1.00 89.38 102 VAL A O 1
ATOM 831 N N . THR A 1 103 ? 6.133 -1.621 -14.964 1.00 85.81 103 THR A N 1
ATOM 832 C CA . THR A 1 103 ? 5.552 -2.869 -15.483 1.00 85.81 103 THR A CA 1
ATOM 833 C C . THR A 1 103 ? 5.421 -2.922 -17.004 1.00 85.81 103 THR A C 1
ATOM 835 O O . THR A 1 103 ? 5.515 -4.017 -17.562 1.00 85.81 103 THR A O 1
ATOM 838 N N . SER A 1 104 ? 5.248 -1.791 -17.696 1.00 86.38 104 SER A N 1
ATOM 839 C CA . SER A 1 104 ? 5.285 -1.741 -19.166 1.00 86.38 104 SER A CA 1
ATOM 840 C C . SER A 1 104 ? 6.687 -2.022 -19.713 1.00 86.38 104 SER A C 1
ATOM 842 O O . SER A 1 104 ? 6.816 -2.670 -20.752 1.00 86.38 104 SER A O 1
ATOM 844 N N . SER A 1 105 ? 7.742 -1.637 -18.985 1.00 87.19 105 SER A N 1
ATOM 845 C CA . SER A 1 105 ? 9.122 -1.943 -19.386 1.00 87.19 105 SER A CA 1
ATOM 846 C C . SER A 1 105 ? 9.392 -3.452 -19.477 1.00 87.19 105 SER A C 1
ATOM 848 O O . SER A 1 105 ? 10.054 -3.902 -20.410 1.00 87.19 105 SER A O 1
ATOM 850 N N . PHE A 1 106 ? 8.781 -4.268 -18.603 1.00 84.25 106 PHE A N 1
ATOM 851 C CA . PHE A 1 106 ? 8.882 -5.733 -18.681 1.00 84.25 106 PHE A CA 1
ATOM 852 C C . PHE A 1 106 ? 8.228 -6.328 -19.934 1.00 84.25 106 PHE A C 1
ATOM 854 O O . PHE A 1 106 ? 8.566 -7.442 -20.318 1.00 84.25 106 PHE A O 1
ATOM 861 N N . LYS A 1 107 ? 7.307 -5.599 -20.574 1.00 79.88 107 LYS A N 1
ATOM 862 C CA . LYS A 1 107 ? 6.665 -5.995 -21.835 1.00 79.88 107 LYS A CA 1
ATOM 863 C C . LYS A 1 107 ? 7.417 -5.498 -23.075 1.00 79.88 107 LYS A C 1
ATOM 865 O O . LYS A 1 107 ? 6.963 -5.737 -24.187 1.00 79.88 107 LYS A O 1
ATOM 870 N N . GLY A 1 108 ? 8.535 -4.790 -22.896 1.00 76.00 108 GLY A N 1
ATOM 871 C CA . GLY A 1 108 ? 9.276 -4.155 -23.989 1.00 76.00 108 GLY A CA 1
ATOM 872 C C . GLY A 1 108 ? 8.612 -2.890 -24.546 1.00 76.00 108 GLY A C 1
ATOM 873 O O . GLY A 1 108 ? 9.027 -2.405 -25.593 1.00 76.00 108 GLY A O 1
ATOM 874 N N . GLU A 1 109 ? 7.594 -2.354 -23.864 1.00 69.88 109 GLU A N 1
ATOM 875 C CA . GLU A 1 109 ? 6.807 -1.195 -24.317 1.00 69.88 109 GLU A CA 1
ATOM 876 C C . GLU A 1 109 ? 7.313 0.145 -23.748 1.00 69.88 109 GLU A C 1
ATOM 878 O O . GLU A 1 109 ? 6.852 1.195 -24.186 1.00 69.88 109 GLU A O 1
ATOM 883 N N . GLY A 1 110 ? 8.229 0.133 -22.770 1.00 65.56 110 GLY A N 1
ATOM 884 C CA . GLY A 1 110 ? 8.674 1.338 -22.058 1.00 65.56 110 GLY A CA 1
ATOM 885 C C . GLY A 1 110 ? 10.193 1.446 -21.938 1.00 65.56 110 GLY A C 1
ATOM 886 O O . GLY A 1 110 ? 10.856 0.480 -21.558 1.00 65.56 110 GLY A O 1
ATOM 887 N N . THR A 1 111 ? 10.733 2.635 -22.223 1.00 68.56 111 THR A N 1
ATOM 888 C CA . THR A 1 111 ? 12.161 2.976 -22.037 1.00 68.56 111 THR A CA 1
ATOM 889 C C . THR A 1 111 ? 12.413 3.833 -20.794 1.00 68.56 111 THR A C 1
ATOM 891 O O . THR A 1 111 ? 13.554 4.098 -20.425 1.00 68.56 111 THR A O 1
ATOM 894 N N . GLU A 1 112 ? 11.347 4.230 -20.100 1.00 83.31 112 GLU A N 1
ATOM 895 C CA . GLU A 1 112 ? 11.367 5.266 -19.067 1.00 83.31 112 GLU A CA 1
ATOM 896 C C . GLU A 1 112 ? 11.469 4.701 -17.642 1.00 83.31 112 GLU A C 1
ATOM 898 O O . GLU A 1 112 ? 11.395 5.460 -16.677 1.00 83.31 112 GLU A O 1
ATOM 903 N N . ALA A 1 113 ? 11.650 3.385 -17.473 1.00 88.19 113 ALA A N 1
ATOM 904 C CA . ALA A 1 113 ? 11.783 2.782 -16.144 1.00 88.19 113 ALA A CA 1
ATOM 905 C C . ALA A 1 113 ? 12.942 3.403 -15.348 1.00 88.19 113 ALA A C 1
ATOM 907 O O . ALA A 1 113 ? 12.775 3.670 -14.163 1.00 88.19 113 ALA A O 1
ATOM 908 N N . GLY A 1 114 ? 14.071 3.703 -16.006 1.00 88.81 114 GLY A N 1
ATOM 909 C CA . GLY A 1 114 ? 15.196 4.407 -15.379 1.00 88.81 114 GLY A CA 1
ATOM 910 C C . GLY A 1 114 ? 14.778 5.758 -14.794 1.00 88.81 114 GLY A C 1
ATOM 911 O O . GLY A 1 114 ? 14.958 5.984 -13.606 1.00 88.81 114 GLY A O 1
ATOM 912 N N . ILE A 1 115 ? 14.085 6.583 -15.586 1.00 91.00 115 ILE A N 1
ATOM 913 C CA . ILE A 1 115 ? 13.565 7.892 -15.153 1.00 91.00 115 ILE A CA 1
ATOM 914 C C . ILE A 1 115 ? 12.591 7.737 -13.976 1.00 91.00 115 ILE A C 1
ATOM 916 O O . ILE A 1 115 ? 12.588 8.541 -13.046 1.00 91.00 115 ILE A O 1
ATOM 920 N N . ALA A 1 116 ? 11.752 6.698 -13.993 1.00 92.88 116 ALA A N 1
ATOM 921 C CA . ALA A 1 116 ? 10.832 6.428 -12.895 1.00 92.88 116 ALA A CA 1
ATOM 922 C C . ALA A 1 116 ? 11.576 6.118 -11.583 1.00 92.88 116 ALA A C 1
ATOM 924 O O . ALA A 1 116 ? 11.176 6.607 -10.528 1.00 92.88 116 ALA A O 1
ATOM 925 N N . PHE A 1 117 ? 12.671 5.354 -11.643 1.00 93.62 117 PHE A N 1
ATOM 926 C CA . PHE A 1 117 ? 13.534 5.111 -10.485 1.00 93.62 117 PHE A CA 1
ATOM 927 C C . PHE A 1 117 ? 14.323 6.358 -10.066 1.00 93.62 117 PHE A C 1
ATOM 929 O O . PHE A 1 117 ? 14.420 6.609 -8.869 1.00 93.62 117 PHE A O 1
ATOM 936 N N . ASP A 1 118 ? 14.791 7.185 -11.004 1.00 93.38 118 ASP A N 1
ATOM 937 C CA . ASP A 1 118 ? 15.473 8.452 -10.694 1.00 93.38 118 ASP A CA 1
ATOM 938 C C . ASP A 1 118 ? 14.556 9.423 -9.928 1.00 93.38 118 ASP A C 1
ATOM 940 O O . ASP A 1 118 ? 14.986 10.112 -8.998 1.00 93.38 118 ASP A O 1
ATOM 944 N N . ASN A 1 119 ? 13.262 9.451 -10.267 1.00 92.88 119 ASN A N 1
ATOM 945 C CA . ASN A 1 119 ? 12.271 10.235 -9.528 1.00 92.88 119 ASN A CA 1
ATOM 946 C C . ASN A 1 119 ? 12.082 9.717 -8.096 1.00 92.88 119 ASN A C 1
ATOM 948 O O . ASN A 1 119 ? 11.933 10.515 -7.172 1.00 92.88 119 ASN A O 1
ATOM 952 N N . ILE A 1 120 ? 12.100 8.393 -7.900 1.00 92.56 120 ILE A N 1
ATOM 953 C CA . ILE A 1 120 ? 12.043 7.780 -6.566 1.00 92.56 120 ILE A CA 1
ATOM 954 C C . ILE A 1 120 ? 13.304 8.105 -5.758 1.00 92.56 120 ILE A C 1
ATOM 956 O O . ILE A 1 120 ? 13.189 8.466 -4.589 1.00 92.56 120 ILE A O 1
ATOM 960 N N . GLU A 1 121 ? 14.483 8.040 -6.374 1.00 91.62 121 GLU A N 1
ATOM 961 C CA . GLU A 1 121 ? 15.748 8.417 -5.734 1.00 91.62 121 GLU A CA 1
ATOM 962 C C . GLU A 1 121 ? 15.727 9.891 -5.305 1.00 91.62 121 GLU A C 1
ATOM 964 O O . GLU A 1 121 ? 16.005 10.221 -4.156 1.00 91.62 121 GLU A O 1
ATOM 969 N N . THR A 1 122 ? 15.277 10.781 -6.192 1.00 93.81 122 THR A N 1
ATOM 970 C CA . THR A 1 122 ? 15.111 12.212 -5.888 1.00 93.81 122 THR A CA 1
ATOM 971 C C . THR A 1 122 ? 14.102 12.441 -4.760 1.00 93.81 122 THR A C 1
ATOM 973 O O . THR A 1 122 ? 14.280 13.315 -3.910 1.00 93.81 122 THR A O 1
ATOM 976 N N . ALA A 1 123 ? 13.026 11.655 -4.720 1.00 92.38 123 ALA A N 1
ATOM 977 C CA . ALA A 1 123 ? 12.048 11.734 -3.646 1.00 92.38 123 ALA A CA 1
ATOM 978 C C . ALA A 1 123 ? 12.625 11.312 -2.287 1.00 92.38 123 ALA A C 1
ATOM 980 O O . ALA A 1 123 ? 12.268 11.905 -1.268 1.00 92.38 123 ALA A O 1
ATOM 981 N N . LEU A 1 124 ? 13.527 10.326 -2.258 1.00 91.19 124 LEU A N 1
ATOM 982 C CA . LEU A 1 124 ? 14.201 9.889 -1.032 1.00 91.19 124 LEU A CA 1
ATOM 983 C C . LEU A 1 124 ? 15.101 10.979 -0.438 1.00 91.19 124 LEU A C 1
ATOM 985 O O . LEU A 1 124 ? 15.254 11.030 0.777 1.00 91.19 124 LEU A O 1
ATOM 989 N N . THR A 1 125 ? 15.641 11.891 -1.250 1.00 91.69 125 THR A N 1
ATOM 990 C CA . THR A 1 125 ? 16.498 12.984 -0.758 1.00 91.69 125 THR A CA 1
ATOM 991 C C . THR A 1 125 ? 15.721 14.191 -0.223 1.00 91.69 125 THR A C 1
ATOM 993 O O . THR A 1 125 ? 16.331 15.175 0.185 1.00 91.69 125 THR A O 1
ATOM 996 N N . LYS A 1 126 ? 14.379 14.175 -0.249 1.00 92.94 126 LYS A N 1
ATOM 997 C CA . LYS A 1 126 ? 13.547 15.339 0.110 1.00 92.94 126 LYS A CA 1
ATOM 998 C C . LYS A 1 126 ? 13.687 15.762 1.576 1.00 92.94 126 LYS A C 1
ATOM 1000 O O . LYS A 1 126 ? 13.601 16.954 1.872 1.00 92.94 126 LYS A O 1
ATOM 1005 N N . PHE A 1 127 ? 13.852 14.796 2.474 1.00 92.00 127 PHE A N 1
ATOM 1006 C CA . PHE A 1 127 ? 13.916 15.006 3.915 1.00 92.00 127 PHE A CA 1
ATOM 1007 C C . PHE A 1 127 ? 15.204 14.394 4.467 1.00 92.00 127 PHE A C 1
ATOM 1009 O O . PHE A 1 127 ? 15.389 13.184 4.422 1.00 92.00 127 PHE A O 1
ATOM 1016 N N . GLU A 1 128 ? 16.094 15.234 4.996 1.00 90.69 128 GLU A N 1
ATOM 1017 C CA . GLU A 1 128 ? 17.423 14.814 5.470 1.00 90.69 128 GLU A CA 1
ATOM 1018 C C . GLU A 1 128 ? 17.404 14.190 6.876 1.00 90.69 128 GLU A C 1
ATOM 1020 O O . GLU A 1 128 ? 18.408 13.650 7.337 1.00 90.69 128 GLU A O 1
ATOM 1025 N N . ASP A 1 129 ? 16.273 14.260 7.584 1.00 89.75 129 ASP A N 1
ATOM 1026 C CA . ASP A 1 129 ? 16.178 13.814 8.973 1.00 89.75 129 ASP A CA 1
ATOM 1027 C C . ASP A 1 129 ? 16.156 12.286 9.126 1.00 89.75 129 ASP A C 1
ATOM 1029 O O . ASP A 1 129 ? 16.317 11.793 10.241 1.00 89.75 129 ASP A O 1
ATOM 1033 N N . GLY A 1 130 ? 16.028 11.516 8.041 1.00 85.88 130 GLY A N 1
ATOM 1034 C CA . GLY A 1 130 ? 16.129 10.059 8.090 1.00 85.88 130 GLY A CA 1
ATOM 1035 C C . GLY A 1 130 ? 16.142 9.386 6.715 1.00 85.88 130 GLY A C 1
ATOM 1036 O O . GLY A 1 130 ? 16.036 10.055 5.695 1.00 85.88 130 GLY A O 1
ATOM 1037 N N . PRO A 1 131 ? 16.281 8.050 6.672 1.00 85.81 131 PRO A N 1
ATOM 1038 C CA . PRO A 1 131 ? 16.523 7.304 5.436 1.00 85.81 131 PRO A CA 1
ATOM 1039 C C . PRO A 1 131 ? 15.247 6.973 4.641 1.00 85.81 131 PRO A C 1
ATOM 1041 O O . PRO A 1 131 ? 15.289 6.130 3.745 1.00 85.81 131 PRO A O 1
ATOM 1044 N N . PHE A 1 132 ? 14.098 7.551 4.994 1.00 85.69 132 PHE A N 1
ATOM 1045 C CA . PHE A 1 132 ? 12.809 7.222 4.393 1.00 85.69 132 PHE A CA 1
ATOM 1046 C C . PHE A 1 132 ? 12.204 8.417 3.662 1.00 85.69 132 PHE A 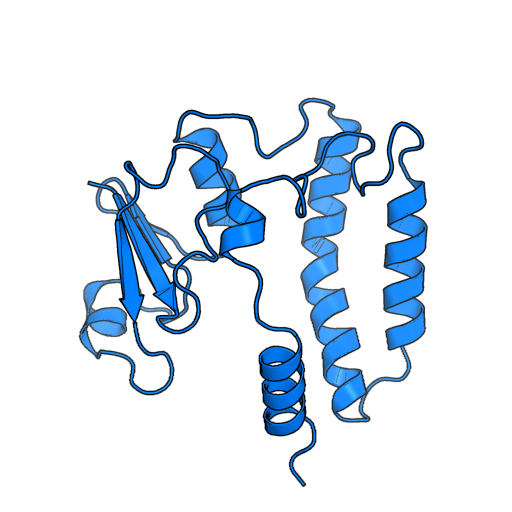C 1
ATOM 1048 O O . PHE A 1 132 ? 12.561 9.563 3.913 1.00 85.69 132 PHE A O 1
ATOM 1055 N N . PHE A 1 133 ? 11.206 8.153 2.812 1.00 87.62 133 PHE A N 1
ATOM 1056 C CA . PHE A 1 133 ? 10.507 9.185 2.036 1.00 87.62 133 PHE A CA 1
ATOM 1057 C C . PHE A 1 133 ? 9.954 10.348 2.871 1.00 87.62 133 PHE A C 1
ATOM 1059 O O . PHE A 1 133 ? 9.766 11.434 2.340 1.00 87.62 133 PHE A O 1
ATOM 1066 N N . LEU A 1 134 ? 9.670 10.131 4.159 1.00 88.38 134 LEU A N 1
ATOM 1067 C CA . LEU A 1 134 ? 9.147 11.142 5.084 1.00 88.38 134 LEU A CA 1
ATOM 1068 C C . LEU A 1 134 ? 10.144 11.424 6.229 1.00 88.38 134 LEU A C 1
ATOM 1070 O O . LEU A 1 134 ? 9.754 11.776 7.348 1.00 88.38 134 LEU A O 1
ATOM 1074 N N . GLY A 1 135 ? 11.445 11.266 5.961 1.00 86.50 135 GLY A N 1
ATOM 1075 C CA . GLY A 1 135 ? 12.532 11.483 6.915 1.00 86.50 135 GLY A CA 1
ATOM 1076 C C . GLY A 1 135 ? 12.711 10.300 7.863 1.00 86.50 135 GLY A C 1
ATOM 1077 O O . GLY A 1 135 ? 12.890 9.167 7.424 1.00 86.50 135 GLY A O 1
ATOM 1078 N N . GLN A 1 136 ? 12.648 10.531 9.179 1.00 81.50 136 GLN A N 1
ATOM 1079 C CA . GLN A 1 136 ? 12.596 9.426 10.161 1.00 81.50 136 GLN A CA 1
ATOM 1080 C C . GLN A 1 136 ? 11.259 8.695 10.156 1.00 81.50 136 GLN A C 1
ATOM 1082 O O . GLN A 1 136 ? 11.185 7.530 10.552 1.00 81.50 136 GLN A O 1
ATOM 1087 N N . PHE A 1 137 ? 10.198 9.391 9.736 1.00 68.00 137 PHE A N 1
ATOM 1088 C CA . PHE A 1 137 ? 8.871 8.814 9.706 1.00 68.00 137 PHE A CA 1
ATOM 1089 C C . PHE A 1 137 ? 8.835 7.756 8.615 1.00 68.00 137 PHE A C 1
ATOM 1091 O O . PHE A 1 137 ? 8.951 8.042 7.422 1.00 68.00 137 PHE A O 1
ATOM 1098 N N . SER A 1 138 ? 8.674 6.515 9.039 1.00 60.75 138 SER A N 1
ATOM 1099 C CA . SER A 1 138 ? 8.434 5.422 8.128 1.00 60.75 138 SER A CA 1
ATOM 1100 C C . SER A 1 138 ? 7.391 4.496 8.687 1.00 60.75 138 SER A C 1
ATOM 1102 O O . SER A 1 138 ? 7.298 4.259 9.890 1.00 60.75 138 SER A O 1
ATOM 1104 N N . LEU A 1 139 ? 6.674 3.878 7.760 1.00 52.56 139 LEU A N 1
ATOM 1105 C CA . LEU A 1 139 ? 6.342 2.480 7.925 1.00 52.56 139 LEU A CA 1
ATOM 1106 C C . LEU A 1 139 ? 7.703 1.770 8.005 1.00 52.56 139 LEU A C 1
ATOM 1108 O O . LEU A 1 139 ? 8.273 1.502 6.954 1.00 52.56 139 LEU A O 1
ATOM 1112 N N . GLU A 1 140 ? 8.313 1.593 9.184 1.00 47.25 140 GLU A N 1
ATOM 1113 C CA . GLU A 1 140 ? 9.636 0.952 9.301 1.00 47.25 140 GLU A CA 1
ATOM 1114 C C . GLU A 1 140 ? 9.519 -0.483 8.779 1.00 47.25 140 GLU A C 1
ATOM 1116 O O . GLU A 1 140 ? 9.320 -1.406 9.546 1.00 47.25 140 GLU A O 1
ATOM 1121 N N . MET A 1 141 ? 9.607 -0.705 7.472 1.00 49.88 141 MET A N 1
ATOM 1122 C CA . MET A 1 141 ? 9.150 -1.946 6.857 1.00 49.88 141 MET A CA 1
ATOM 1123 C C . MET A 1 141 ? 9.879 -3.155 7.478 1.00 49.88 141 MET A C 1
ATOM 1125 O O . MET A 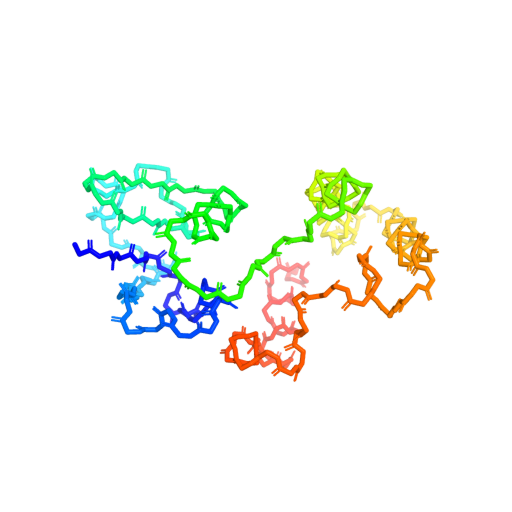1 141 ? 9.269 -4.064 8.022 1.00 49.88 141 MET A O 1
ATOM 1129 N N . ASN A 1 142 ? 11.209 -3.132 7.552 1.00 46.59 142 ASN A N 1
ATOM 1130 C CA . ASN A 1 142 ? 11.965 -4.285 8.058 1.00 46.59 142 ASN A CA 1
ATOM 1131 C C . ASN A 1 142 ? 11.964 -4.465 9.593 1.00 46.59 142 ASN A C 1
ATOM 1133 O O . ASN A 1 142 ? 12.440 -5.500 10.052 1.00 46.59 142 ASN A O 1
ATOM 1137 N N . LYS A 1 143 ? 11.476 -3.496 10.382 1.00 51.56 143 LYS A N 1
ATOM 1138 C CA . LYS A 1 143 ? 11.332 -3.627 11.852 1.00 51.56 143 LYS A CA 1
ATOM 1139 C C . LYS A 1 143 ? 9.876 -3.654 12.315 1.00 51.56 143 LYS A C 1
ATOM 1141 O O . LYS A 1 143 ? 9.594 -4.048 13.440 1.00 51.56 143 LYS A O 1
ATOM 1146 N N . ASN A 1 144 ? 8.953 -3.251 11.451 1.00 60.78 144 ASN A N 1
ATOM 1147 C CA . ASN A 1 144 ? 7.527 -3.358 11.659 1.00 60.78 144 ASN A CA 1
ATOM 1148 C C . ASN A 1 144 ? 7.170 -4.834 11.493 1.00 60.78 144 ASN A C 1
ATOM 1150 O O . ASN A 1 144 ? 7.249 -5.400 10.396 1.00 60.78 144 ASN A O 1
ATOM 1154 N N . GLU A 1 145 ? 6.803 -5.463 12.606 1.00 59.34 145 GLU A N 1
ATOM 1155 C CA . GLU A 1 145 ? 6.340 -6.849 12.633 1.00 59.34 145 GLU A CA 1
ATOM 1156 C C . GLU A 1 145 ? 5.216 -7.076 11.614 1.00 59.34 145 GLU A C 1
ATOM 1158 O O . GLU A 1 145 ? 5.228 -8.089 10.915 1.00 59.34 145 GLU A O 1
ATOM 1163 N N . GLY A 1 146 ? 4.334 -6.082 11.438 1.00 60.44 146 GLY A N 1
ATOM 1164 C CA . GLY A 1 146 ? 3.283 -6.077 10.425 1.00 60.44 146 GLY A CA 1
ATOM 1165 C C . GLY A 1 146 ? 3.835 -6.180 9.006 1.00 60.44 146 GLY A C 1
ATOM 1166 O O . GLY A 1 146 ? 3.434 -7.063 8.265 1.00 60.44 146 GLY A O 1
ATOM 1167 N N . TYR A 1 147 ? 4.829 -5.381 8.603 1.00 57.97 147 TYR A N 1
ATOM 1168 C CA . TYR A 1 147 ? 5.383 -5.527 7.248 1.00 57.97 147 TYR A CA 1
ATOM 1169 C C . TYR A 1 147 ? 6.146 -6.840 7.065 1.00 57.97 147 TYR A C 1
ATOM 1171 O O . TYR A 1 147 ? 6.018 -7.477 6.019 1.00 57.97 147 TYR A O 1
ATOM 1179 N N . THR A 1 148 ? 6.915 -7.278 8.062 1.00 61.75 148 THR A N 1
ATOM 1180 C CA . THR A 1 148 ? 7.707 -8.514 7.954 1.00 61.75 148 THR A CA 1
ATOM 1181 C C . THR A 1 148 ? 6.814 -9.735 7.720 1.00 61.75 148 THR A C 1
ATOM 1183 O O . THR A 1 148 ? 7.149 -10.570 6.882 1.00 61.75 148 THR A O 1
ATOM 1186 N N . GLN A 1 149 ? 5.642 -9.784 8.363 1.00 63.19 149 GLN A N 1
ATOM 1187 C CA . GLN A 1 149 ? 4.620 -10.821 8.156 1.00 63.19 149 GLN A CA 1
ATOM 1188 C C . GLN A 1 149 ? 4.017 -10.811 6.739 1.00 63.19 149 GLN A C 1
ATOM 1190 O O . GLN A 1 149 ? 3.514 -11.827 6.268 1.00 63.19 149 GLN A O 1
ATOM 1195 N N . THR A 1 150 ? 4.109 -9.689 6.020 1.00 65.69 150 THR A N 1
ATOM 1196 C CA . THR A 1 150 ? 3.504 -9.505 4.685 1.00 65.69 150 THR A CA 1
ATOM 1197 C C . THR A 1 150 ? 4.473 -9.649 3.520 1.00 65.69 150 THR A C 1
ATOM 1199 O O . THR A 1 150 ? 4.061 -9.600 2.351 1.00 65.69 150 THR A O 1
ATOM 1202 N N . ARG A 1 151 ? 5.769 -9.821 3.811 1.00 68.00 151 ARG A N 1
ATOM 1203 C CA . ARG A 1 151 ? 6.804 -9.970 2.787 1.00 68.00 151 ARG A CA 1
ATOM 1204 C C . ARG A 1 151 ? 6.597 -11.263 2.004 1.00 68.00 151 ARG A C 1
ATOM 1206 O O . ARG A 1 151 ? 6.508 -12.349 2.563 1.00 68.00 151 ARG A O 1
ATOM 1213 N N . CYS A 1 152 ? 6.590 -11.135 0.681 1.00 70.94 152 CYS A N 1
ATOM 1214 C CA . CYS A 1 152 ? 6.614 -12.280 -0.223 1.00 70.94 152 CYS A CA 1
ATOM 1215 C C . CYS A 1 152 ? 8.010 -12.913 -0.236 1.00 70.94 152 CYS A C 1
ATOM 1217 O O . CYS A 1 152 ? 9.009 -12.185 -0.195 1.00 70.94 152 CYS A O 1
ATOM 1219 N N . ASP A 1 153 ? 8.084 -14.239 -0.375 1.00 79.81 153 ASP A N 1
ATOM 1220 C CA . ASP A 1 153 ? 9.355 -14.907 -0.644 1.00 79.81 153 ASP A CA 1
ATOM 1221 C C . ASP A 1 153 ? 9.971 -14.352 -1.949 1.00 79.81 153 ASP A C 1
ATOM 1223 O O . ASP A 1 153 ? 9.269 -14.251 -2.966 1.00 79.81 153 ASP A O 1
ATOM 1227 N N . PRO A 1 154 ? 11.260 -13.954 -1.952 1.00 84.88 154 PRO A N 1
ATOM 1228 C CA . PRO A 1 154 ? 11.892 -13.376 -3.134 1.00 84.88 154 PRO A CA 1
ATOM 1229 C C . PRO A 1 154 ? 11.902 -14.303 -4.354 1.00 84.88 154 PRO A C 1
ATOM 1231 O O . PRO A 1 154 ? 11.771 -13.817 -5.477 1.00 84.88 154 PRO A O 1
ATOM 1234 N N . LYS A 1 155 ? 12.044 -15.625 -4.169 1.00 85.62 155 LYS A N 1
ATOM 1235 C CA . LYS A 1 155 ? 12.049 -16.582 -5.285 1.00 85.62 155 LYS A CA 1
ATOM 1236 C C . LYS A 1 155 ? 10.649 -16.713 -5.866 1.00 85.62 155 LYS A C 1
ATOM 1238 O O . LYS A 1 155 ? 10.495 -16.621 -7.081 1.00 85.62 155 LYS A O 1
ATOM 1243 N N . GLU A 1 156 ? 9.632 -16.847 -5.018 1.00 84.00 156 GLU A N 1
ATOM 1244 C CA . GLU A 1 156 ? 8.233 -16.879 -5.465 1.00 84.00 156 GLU A CA 1
ATOM 1245 C C . GLU A 1 156 ? 7.835 -15.601 -6.211 1.00 84.00 156 GLU A C 1
ATOM 1247 O O . GLU A 1 156 ? 7.142 -15.659 -7.230 1.00 84.00 156 GLU A O 1
ATOM 1252 N N . LEU A 1 157 ? 8.302 -14.439 -5.740 1.00 82.31 157 LEU A N 1
ATOM 1253 C CA . LEU A 1 157 ? 8.055 -13.157 -6.395 1.00 82.31 157 LEU A CA 1
ATOM 1254 C C . LEU A 1 157 ? 8.649 -13.126 -7.808 1.00 82.31 157 LEU A C 1
ATOM 1256 O O . LEU A 1 157 ? 7.948 -12.784 -8.762 1.00 82.31 157 LEU A O 1
ATOM 1260 N N . VAL A 1 158 ? 9.920 -13.513 -7.948 1.00 84.75 158 VAL A N 1
ATOM 1261 C CA . VAL A 1 158 ? 10.610 -13.553 -9.243 1.00 84.75 158 VAL A CA 1
ATOM 1262 C C . VAL A 1 158 ? 9.927 -14.533 -10.198 1.00 84.75 158 VAL A C 1
ATOM 1264 O O . VAL A 1 158 ? 9.659 -14.175 -11.343 1.00 84.75 158 VAL A O 1
ATOM 1267 N N . GLU A 1 159 ? 9.592 -15.741 -9.742 1.00 86.50 159 GLU A N 1
ATOM 1268 C CA . GLU A 1 159 ? 8.911 -16.741 -10.574 1.00 86.50 159 GLU A CA 1
ATOM 1269 C C . GLU A 1 159 ? 7.511 -16.282 -11.006 1.00 86.50 159 GLU A C 1
ATOM 1271 O O . GLU A 1 159 ? 7.127 -16.451 -12.166 1.00 86.50 159 GLU A O 1
ATOM 1276 N N . SER A 1 160 ? 6.765 -15.615 -10.120 1.00 83.81 160 SER A N 1
ATOM 1277 C CA . SER A 1 160 ? 5.472 -15.010 -10.456 1.00 83.81 160 SER A CA 1
ATOM 1278 C C . SER A 1 160 ? 5.602 -13.941 -11.548 1.00 83.81 160 SER A C 1
ATOM 1280 O O . SER A 1 160 ? 4.822 -13.928 -12.503 1.00 83.81 160 SER A O 1
ATOM 1282 N N . TYR A 1 161 ? 6.621 -13.079 -11.462 1.00 83.38 161 TYR A N 1
ATOM 1283 C CA . TYR A 1 161 ? 6.868 -12.035 -12.460 1.00 83.38 161 TYR A CA 1
ATOM 1284 C C . TYR A 1 161 ? 7.321 -12.615 -13.802 1.00 83.38 161 TYR A C 1
ATOM 1286 O O . TYR A 1 161 ? 6.793 -12.204 -14.836 1.00 83.38 161 TYR A O 1
ATOM 1294 N N . LYS A 1 162 ? 8.206 -13.620 -13.804 1.00 85.19 162 LYS A N 1
ATOM 1295 C CA . LYS A 1 162 ? 8.573 -14.359 -15.023 1.00 85.19 162 LYS A CA 1
ATOM 1296 C C . LYS A 1 162 ? 7.340 -14.964 -15.689 1.00 85.19 162 LYS A C 1
ATOM 1298 O O . LYS A 1 162 ? 7.108 -14.738 -16.871 1.00 85.19 162 LYS A O 1
ATOM 1303 N N . LYS A 1 163 ? 6.496 -15.661 -14.923 1.00 85.50 163 LYS A N 1
ATOM 1304 C CA . LYS A 1 163 ? 5.260 -16.264 -15.440 1.00 85.50 163 LYS A CA 1
ATOM 1305 C C . LYS A 1 163 ? 4.279 -15.226 -15.998 1.00 85.50 163 LYS A C 1
ATOM 1307 O O . LYS A 1 163 ? 3.529 -15.523 -16.921 1.00 85.50 163 LYS A O 1
ATOM 1312 N N . ARG A 1 164 ? 4.241 -14.026 -15.419 1.00 82.25 164 ARG A N 1
ATOM 1313 C CA . ARG A 1 164 ? 3.287 -12.979 -15.804 1.00 82.25 164 ARG A CA 1
ATOM 1314 C C . ARG A 1 164 ? 3.741 -12.142 -16.997 1.00 82.25 164 ARG A C 1
ATOM 1316 O O . ARG A 1 164 ? 2.887 -11.704 -17.761 1.00 82.25 164 ARG A O 1
ATOM 1323 N N . PHE A 1 165 ? 5.038 -11.879 -17.118 1.00 80.19 165 PHE A N 1
ATOM 1324 C CA . PHE A 1 165 ? 5.566 -10.905 -18.078 1.00 80.19 165 PHE A CA 1
ATOM 1325 C C . PHE A 1 165 ? 6.568 -11.486 -19.080 1.00 80.19 165 PHE A C 1
ATOM 1327 O O . PHE A 1 165 ? 6.800 -10.858 -20.103 1.00 80.19 165 PHE A O 1
ATOM 1334 N N . MET A 1 166 ? 7.143 -12.665 -18.824 1.00 74.69 166 MET A N 1
ATOM 1335 C CA . MET A 1 166 ? 8.168 -13.280 -19.683 1.00 74.69 166 MET A CA 1
ATOM 1336 C C . MET A 1 166 ? 7.696 -14.552 -20.401 1.00 74.69 166 MET A C 1
ATOM 1338 O O . MET A 1 166 ? 8.503 -15.219 -21.044 1.00 74.69 166 MET A O 1
ATOM 1342 N N . VAL A 1 167 ? 6.415 -14.916 -20.293 1.00 57.47 167 VAL A N 1
ATOM 1343 C CA . VAL A 1 167 ? 5.857 -16.044 -21.052 1.00 57.47 167 VAL A CA 1
ATOM 1344 C C . VAL A 1 167 ? 5.551 -15.567 -22.471 1.00 57.47 167 VAL A C 1
ATOM 1346 O O . VAL A 1 167 ? 4.535 -14.912 -22.702 1.00 57.47 167 VAL A O 1
ATOM 1349 N N . ILE A 1 168 ? 6.482 -15.877 -23.376 1.00 51.12 168 ILE A N 1
ATOM 1350 C CA . ILE A 1 168 ? 6.283 -15.993 -24.828 1.00 51.12 168 ILE A CA 1
ATOM 1351 C C . ILE A 1 168 ? 5.830 -17.424 -25.116 1.00 51.12 168 ILE A C 1
ATOM 1353 O O . ILE A 1 168 ? 6.421 -18.347 -24.505 1.00 51.12 168 ILE A O 1
#

Secondary structure (DSSP, 8-state):
-EEEEEETTSGGGG--STT-TTTEEEEEE-SSS--HHIIIII-TT--S-EEEETTEEE--HHHHHHHHHHHS-SS-SS-SSHHHHHHHHHHHHHHHHHHHHHHHHTTT--S-HHHHHHHHHHHHTT-TTSSBTBBTB---TTT-HHHHHHPPPHHHHHHHHHHHHS--

Mean predicted aligned error: 7.42 Å

Radius of gyration: 17.69 Å; Cα contacts (8 Å, |Δi|>4): 193; chains: 1; bounding box: 41×39×43 Å

InterPro domains:
  IPR004045 Glutathione S-transferase, N-terminal [PF13417] (23-75)
  IPR036249 Thioredoxin-like superfamily [SSF52833] (25-98)
  IPR036282 Glutathione S-transferase, C-terminal domain superfamily [SSF47616] (72-164)
  IPR044629 Glutathione S-transferase L1/2/3 [PTHR44328] (19-139)

Foldseek 3Di:
DKEWEAAQVFQLQLVLFPPCPVVYHTDHAHPVDGDPCCCVPNNVVSDDGWMQDPNDIDDDSVVSLVCCQVPDDGDHLADPDPVLNVLVVVVVVCVVVLVVQCLVVLQVNHPCNVVSVVVVVVQQPPECCDRDSSRPRDSPQVVRPSNVSRDDDPVVVVVVSCVVRVDD

Organism: NCBI:txid34286